Protein AF-A0A8J4U226-F1 (afdb_monomer_lite)

Sequence (79 aa):
MALVSKIRKLCLSRFEFYWTCMYLTMFAFQIFYYAGGKGFPGTSQFKDRIEWAGDLNKKDGSIRVSNMQFADNGTYVCD

Foldseek 3Di:
DKPWPWDWDQDDDDQKKWKWWQDPNPDIFTQWIGDPNDIDGGDPVQRVFKDFPADVVRSTRTITGTPDDPNSPTDIDMD

InterPro domains:
  IPR000920 Myelin P0 protein-related [PR00213] (43-70)
  IPR000920 Myelin P0 protein-related [PR00213] (72-79)
  IPR000920 Myelin P0 protein-related [PTHR13869] (25-79)
  IPR013106 Immunoglobulin V-set domain [PF07686] (15-79)
  IPR013783 Immunoglobulin-like fold [G3DSA:2.60.40.10] (9-79)
  IPR036179 Immunoglobulin-like domain superfamily [SSF48726] (17-78)

Structure (mmCIF, N/CA/C/O backbone):
data_AF-A0A8J4U226-F1
#
_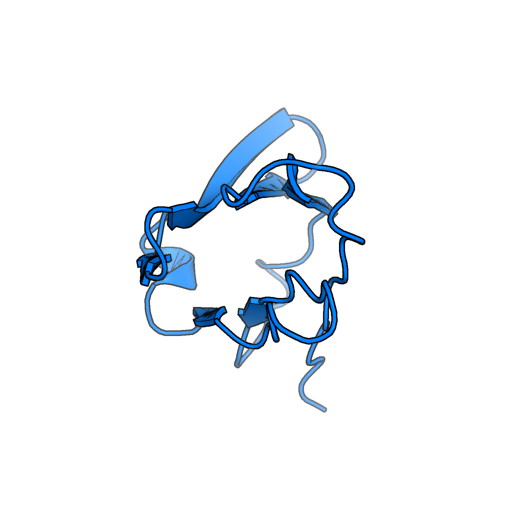entry.id   AF-A0A8J4U226-F1
#
loop_
_atom_site.group_PDB
_atom_site.id
_atom_site.type_symbol
_atom_site.label_atom_id
_atom_site.label_alt_id
_atom_site.label_comp_id
_atom_site.label_asym_id
_atom_site.label_entity_id
_atom_site.label_seq_id
_atom_site.pdbx_PDB_ins_code
_atom_site.Cartn_x
_atom_site.Cartn_y
_atom_site.Cartn_z
_atom_site.occupancy
_atom_site.B_iso_or_equiv
_atom_site.auth_seq_id
_atom_site.auth_comp_id
_atom_site.auth_asym_id
_atom_site.auth_atom_id
_atom_site.pdbx_PDB_model_num
ATOM 1 N N . MET A 1 1 ? 6.813 -18.583 -8.072 1.00 27.03 1 MET A N 1
ATOM 2 C CA . MET A 1 1 ? 6.938 -18.408 -6.609 1.00 27.03 1 MET A CA 1
ATOM 3 C C . MET A 1 1 ? 6.539 -16.973 -6.305 1.00 27.03 1 MET A C 1
ATOM 5 O O . MET A 1 1 ? 7.334 -16.075 -6.529 1.00 27.03 1 MET A O 1
ATOM 9 N N . ALA A 1 2 ? 5.272 -16.731 -5.963 1.00 28.67 2 ALA A N 1
ATOM 10 C CA . ALA A 1 2 ? 4.798 -15.378 -5.682 1.00 28.67 2 ALA A CA 1
ATOM 11 C C . ALA A 1 2 ? 5.216 -15.010 -4.254 1.00 28.67 2 ALA A C 1
ATOM 13 O O . ALA A 1 2 ? 4.749 -15.634 -3.301 1.00 28.67 2 ALA A O 1
ATOM 14 N N . LEU A 1 3 ? 6.131 -14.049 -4.109 1.00 33.41 3 LEU A N 1
ATOM 15 C CA . LEU A 1 3 ? 6.489 -13.502 -2.805 1.00 33.41 3 LEU A CA 1
ATOM 16 C C . LEU A 1 3 ? 5.280 -12.709 -2.291 1.00 33.41 3 LEU A C 1
ATOM 18 O O . LEU A 1 3 ? 5.045 -11.577 -2.695 1.00 33.41 3 LEU A O 1
ATOM 22 N N . VAL A 1 4 ? 4.472 -13.318 -1.428 1.00 42.44 4 VAL A N 1
ATOM 23 C CA . VAL A 1 4 ? 3.494 -12.578 -0.631 1.00 42.44 4 VAL A CA 1
ATOM 24 C C 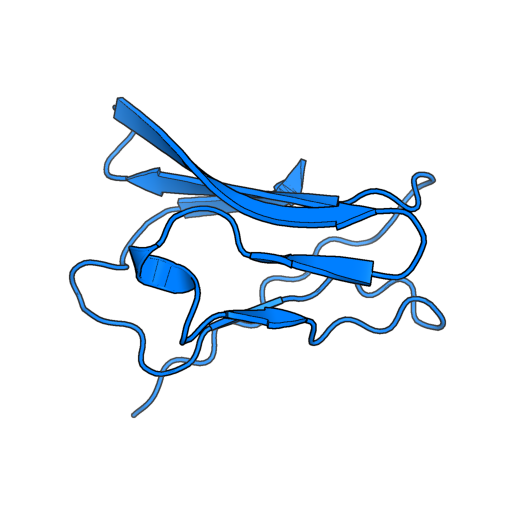. VAL A 1 4 ? 4.264 -12.007 0.554 1.00 42.44 4 VAL A C 1
ATOM 26 O O . VAL A 1 4 ? 4.479 -12.711 1.541 1.00 42.44 4 VAL A O 1
ATOM 29 N N . SER A 1 5 ? 4.738 -10.761 0.468 1.00 47.94 5 SER A N 1
ATOM 30 C CA . SER A 1 5 ? 5.334 -10.120 1.641 1.00 47.94 5 SER A CA 1
ATOM 31 C C . SER A 1 5 ? 4.203 -9.608 2.538 1.00 47.94 5 SER A C 1
ATOM 33 O O . SER A 1 5 ? 3.528 -8.617 2.266 1.00 47.94 5 SER A O 1
ATOM 35 N N . LYS A 1 6 ? 3.916 -10.356 3.607 1.00 51.66 6 LYS A N 1
ATOM 36 C CA . LYS A 1 6 ? 3.043 -9.872 4.676 1.00 51.66 6 LYS A CA 1
ATOM 37 C C . LYS A 1 6 ? 3.871 -8.923 5.534 1.00 51.66 6 LYS A C 1
ATOM 39 O O . LYS A 1 6 ? 4.617 -9.374 6.404 1.00 51.66 6 LYS A O 1
ATOM 44 N N . ILE A 1 7 ? 3.778 -7.625 5.269 1.00 56.56 7 ILE A N 1
ATOM 45 C CA . ILE A 1 7 ? 4.502 -6.632 6.059 1.00 56.56 7 ILE A CA 1
ATOM 46 C C . ILE A 1 7 ? 3.629 -6.305 7.276 1.00 56.56 7 ILE A C 1
ATOM 48 O O . ILE A 1 7 ? 2.502 -5.837 7.139 1.00 56.56 7 ILE A O 1
ATOM 52 N N . ARG A 1 8 ? 4.121 -6.641 8.472 1.00 51.03 8 ARG A N 1
ATOM 53 C CA . ARG A 1 8 ? 3.396 -6.492 9.742 1.00 51.03 8 ARG A CA 1
ATOM 54 C C . ARG A 1 8 ? 3.904 -5.270 10.496 1.00 51.03 8 ARG A C 1
ATOM 56 O O . ARG A 1 8 ? 5.081 -5.232 10.843 1.00 51.03 8 ARG A O 1
ATOM 63 N N . LYS A 1 9 ? 3.014 -4.330 10.827 1.00 53.59 9 LYS A N 1
ATOM 64 C CA . LYS A 1 9 ? 3.261 -3.317 11.865 1.00 53.59 9 LYS A CA 1
ATOM 65 C C . LYS A 1 9 ? 2.326 -3.587 13.046 1.00 53.59 9 LYS A C 1
ATOM 67 O O . LYS A 1 9 ? 1.124 -3.777 12.860 1.00 53.59 9 LYS A O 1
ATOM 72 N N . LEU A 1 10 ? 2.900 -3.669 14.247 1.00 45.38 10 LEU A N 1
ATOM 73 C CA . LEU A 1 10 ? 2.170 -3.868 15.499 1.00 45.38 10 LEU A CA 1
ATOM 74 C C . LEU A 1 10 ? 1.558 -2.518 15.904 1.00 45.38 10 LEU A C 1
ATOM 76 O O . LEU A 1 10 ? 2.287 -1.564 16.170 1.00 45.38 10 LEU A O 1
ATOM 80 N N . CYS A 1 11 ? 0.231 -2.409 15.897 1.00 50.19 11 CYS A N 1
ATOM 81 C CA . CYS A 1 11 ? -0.459 -1.158 16.215 1.00 50.19 11 CYS A CA 1
ATOM 82 C C . CYS A 1 11 ? -0.313 -0.813 17.710 1.00 50.19 11 CYS A C 1
ATOM 84 O O . CYS A 1 11 ? -0.764 -1.583 18.564 1.00 50.19 11 CYS A O 1
ATOM 86 N N . LEU A 1 12 ? 0.306 0.336 18.026 1.00 48.09 12 LEU A N 1
ATOM 87 C CA . LEU A 1 12 ? 0.508 0.803 19.405 1.00 48.09 12 LEU A CA 1
ATOM 88 C C . LEU A 1 12 ? -0.556 1.805 19.904 1.00 48.09 12 LEU A C 1
ATOM 90 O O . LEU A 1 12 ? -0.685 1.930 21.116 1.00 48.09 12 LEU A O 1
ATOM 94 N N . SER A 1 13 ? -1.329 2.493 19.045 1.00 45.59 13 SER A N 1
ATOM 95 C CA . SER A 1 13 ? -2.381 3.443 19.504 1.00 45.59 13 SER A CA 1
ATOM 96 C C . SER A 1 13 ? -3.218 4.159 18.423 1.00 45.59 13 SER A C 1
ATOM 98 O O . SER A 1 13 ? -4.237 4.753 18.772 1.00 45.59 13 SER A O 1
ATOM 100 N N . ARG A 1 14 ? -2.846 4.138 17.132 1.00 57.19 14 ARG A N 1
ATOM 101 C CA . ARG A 1 14 ? -3.586 4.820 16.045 1.00 57.19 14 ARG A CA 1
ATOM 102 C C . ARG A 1 14 ? -4.247 3.830 15.088 1.00 57.19 14 ARG A C 1
ATOM 104 O O . ARG A 1 14 ? -3.590 2.939 14.567 1.00 57.19 14 ARG A O 1
ATOM 111 N N . PHE A 1 15 ? -5.535 4.042 14.814 1.00 64.12 15 PHE A N 1
ATOM 112 C CA . PHE A 1 15 ? -6.334 3.309 13.817 1.00 64.12 15 PHE A CA 1
ATOM 113 C C . PHE A 1 15 ? -6.049 3.730 12.359 1.00 64.12 15 PHE A C 1
ATOM 115 O O . PHE A 1 15 ? -6.787 3.349 11.450 1.00 64.12 15 PHE A O 1
ATOM 122 N N . GLU A 1 16 ? -5.004 4.525 12.137 1.00 73.69 16 GLU A N 1
ATOM 123 C CA . GLU A 1 16 ? -4.578 5.008 10.827 1.00 73.69 16 GLU A CA 1
ATOM 124 C C . GLU A 1 16 ? -3.240 4.355 10.476 1.00 73.69 16 GLU A C 1
ATOM 126 O O . GLU A 1 16 ? -2.331 4.361 11.305 1.00 73.69 16 GLU A O 1
ATOM 131 N N . PHE A 1 17 ? -3.124 3.788 9.274 1.00 76.50 17 PHE A N 1
ATOM 132 C CA . PHE A 1 17 ? -1.880 3.183 8.787 1.00 76.50 17 PHE A CA 1
ATOM 133 C C . PHE A 1 17 ? -1.521 3.777 7.435 1.00 76.50 17 PHE A C 1
ATOM 135 O O . PHE A 1 17 ? -2.328 3.706 6.507 1.00 76.50 17 PHE A O 1
ATOM 142 N N . TYR A 1 18 ? -0.303 4.288 7.291 1.00 79.50 18 TYR A N 1
ATOM 143 C CA . TYR A 1 18 ? 0.171 4.837 6.025 1.00 79.50 18 TYR A CA 1
ATOM 144 C C . TYR A 1 18 ? 1.317 3.992 5.500 1.00 79.50 18 TYR A C 1
ATOM 146 O O . TYR A 1 18 ? 2.359 3.885 6.134 1.00 79.50 18 TYR A O 1
ATOM 154 N N . TRP A 1 19 ? 1.131 3.376 4.339 1.00 81.19 19 TRP A N 1
ATOM 155 C CA . TRP A 1 19 ? 2.132 2.540 3.694 1.00 81.19 19 TRP A CA 1
ATOM 156 C C . TRP A 1 19 ? 2.857 3.314 2.609 1.00 81.19 19 TRP A C 1
ATOM 158 O O . TRP A 1 19 ? 2.260 3.785 1.635 1.00 81.19 19 TRP A O 1
ATOM 168 N N . THR A 1 20 ? 4.170 3.362 2.754 1.00 80.88 20 THR A N 1
ATOM 169 C CA . THR A 1 20 ? 5.085 4.065 1.870 1.00 80.88 20 THR A CA 1
ATOM 170 C C . THR A 1 20 ? 6.118 3.081 1.344 1.00 80.88 20 THR A C 1
ATOM 172 O O . THR A 1 20 ? 6.706 2.318 2.106 1.00 80.88 20 THR A O 1
ATOM 175 N N . CYS A 1 21 ? 6.349 3.085 0.036 1.00 79.12 21 CYS A N 1
ATOM 176 C CA . CYS A 1 21 ? 7.427 2.321 -0.580 1.00 79.12 21 CYS A CA 1
ATOM 177 C C . CYS A 1 21 ? 8.580 3.263 -0.915 1.00 79.12 21 CYS A C 1
ATOM 179 O O . CYS A 1 21 ? 8.386 4.244 -1.634 1.00 79.12 21 CYS A O 1
ATOM 181 N N . MET A 1 22 ? 9.772 2.955 -0.406 1.00 74.00 22 MET A N 1
ATOM 182 C CA . MET A 1 22 ? 11.008 3.665 -0.708 1.00 74.00 22 MET A CA 1
ATOM 183 C C . MET A 1 22 ? 11.786 2.894 -1.781 1.00 74.00 22 MET A C 1
ATOM 185 O O . MET A 1 22 ? 12.327 1.815 -1.526 1.00 74.00 22 MET A O 1
ATOM 189 N N . TYR A 1 23 ? 11.828 3.449 -2.990 1.00 68.25 23 TYR A N 1
ATOM 190 C CA . TYR A 1 23 ? 12.606 2.942 -4.118 1.00 68.25 23 TYR A CA 1
ATOM 191 C C . TYR A 1 23 ? 14.032 3.486 -4.048 1.00 68.25 23 TYR A C 1
ATOM 193 O O . TYR A 1 23 ? 14.218 4.702 -4.120 1.00 68.25 23 TYR A O 1
ATOM 201 N N . LEU A 1 24 ? 15.029 2.597 -3.905 1.00 59.28 24 LEU A N 1
ATOM 202 C CA . LEU A 1 24 ? 16.470 2.917 -3.972 1.00 59.28 24 LEU A CA 1
ATOM 203 C C . LEU A 1 24 ? 16.854 4.225 -3.239 1.00 59.28 24 LEU A C 1
ATOM 205 O O . LEU A 1 24 ? 17.634 5.021 -3.746 1.00 59.28 24 LEU A O 1
ATOM 209 N N . THR A 1 25 ? 16.271 4.437 -2.053 1.00 58.16 25 THR A N 1
ATOM 210 C CA . THR A 1 25 ? 16.520 5.544 -1.102 1.00 58.16 25 THR A CA 1
ATOM 211 C C . THR A 1 25 ? 16.132 6.969 -1.522 1.00 58.16 25 THR A C 1
ATOM 213 O O . THR A 1 25 ? 16.011 7.816 -0.640 1.00 58.16 25 THR A O 1
ATOM 216 N N . MET A 1 26 ? 15.869 7.247 -2.804 1.00 66.44 26 MET A N 1
ATOM 217 C CA . MET A 1 26 ? 15.634 8.621 -3.286 1.00 66.44 26 MET A CA 1
ATOM 218 C C . MET A 1 26 ? 14.157 8.984 -3.499 1.00 66.44 26 MET A C 1
ATOM 220 O O . MET A 1 26 ? 13.807 10.161 -3.440 1.00 66.44 26 MET A O 1
ATOM 224 N N . PHE A 1 27 ? 13.279 8.002 -3.719 1.00 69.62 27 PHE A N 1
ATOM 225 C CA . PHE A 1 27 ? 11.854 8.250 -3.944 1.00 69.62 27 PHE A CA 1
ATOM 226 C C . PHE A 1 27 ? 10.984 7.436 -2.991 1.00 69.62 27 PHE A C 1
ATOM 228 O O . PHE A 1 27 ? 11.066 6.208 -2.951 1.00 69.62 27 PHE A O 1
ATOM 235 N N . ALA A 1 28 ? 10.130 8.137 -2.247 1.00 74.25 28 ALA A N 1
ATOM 236 C CA . ALA A 1 28 ? 9.111 7.559 -1.387 1.00 74.25 28 ALA A CA 1
ATOM 237 C C . ALA A 1 28 ? 7.732 7.856 -1.983 1.00 74.25 28 ALA A C 1
ATOM 239 O O . ALA A 1 28 ? 7.378 9.018 -2.183 1.00 74.25 28 ALA A O 1
ATOM 240 N N . PHE A 1 29 ? 6.951 6.815 -2.258 1.00 80.31 29 PHE A N 1
ATOM 241 C CA . PHE A 1 29 ? 5.580 6.963 -2.742 1.00 80.31 29 PHE A CA 1
ATOM 242 C C . PHE A 1 29 ? 4.610 6.259 -1.805 1.00 80.31 29 PHE A C 1
ATOM 244 O O . PHE A 1 29 ? 4.871 5.146 -1.340 1.00 80.31 29 PHE A O 1
ATOM 251 N N . GLN A 1 30 ? 3.469 6.897 -1.551 1.00 82.50 30 GLN A N 1
ATOM 252 C CA . GLN A 1 30 ? 2.386 6.272 -0.807 1.00 82.50 30 GLN A CA 1
ATOM 253 C C . GLN A 1 30 ? 1.713 5.220 -1.695 1.00 82.50 30 GLN A C 1
ATOM 255 O O . GLN A 1 30 ? 1.242 5.502 -2.804 1.00 82.50 30 GLN A O 1
ATOM 260 N N . ILE A 1 31 ? 1.684 3.986 -1.206 1.00 84.06 31 ILE A N 1
ATOM 261 C CA . ILE A 1 31 ? 1.117 2.845 -1.934 1.00 84.06 31 ILE A CA 1
ATOM 262 C C . ILE A 1 31 ? -0.238 2.425 -1.373 1.00 84.06 31 ILE A C 1
ATOM 264 O O . ILE A 1 31 ? -1.054 1.868 -2.103 1.00 84.06 31 ILE A O 1
ATOM 268 N N . PHE A 1 32 ? -0.496 2.707 -0.096 1.00 85.56 32 PHE A N 1
ATOM 269 C CA . PHE A 1 32 ? -1.745 2.367 0.568 1.00 85.56 32 PHE A CA 1
ATOM 270 C C . PHE A 1 32 ? -1.924 3.224 1.813 1.00 85.56 32 PHE A C 1
ATOM 272 O O . PHE A 1 32 ? -0.953 3.528 2.501 1.00 85.56 32 PHE A O 1
ATOM 279 N N . TYR A 1 33 ? -3.156 3.576 2.144 1.00 85.38 33 TYR A N 1
ATOM 280 C CA . TYR A 1 33 ? -3.466 4.152 3.443 1.00 85.38 33 TYR A CA 1
ATOM 281 C C . TYR A 1 33 ? -4.760 3.555 3.980 1.00 85.38 33 TYR A C 1
ATOM 283 O O . TYR A 1 33 ? -5.695 3.269 3.237 1.00 85.38 33 TYR A O 1
ATOM 291 N N . TYR A 1 34 ? -4.803 3.323 5.282 1.00 82.81 34 TYR A N 1
ATOM 292 C CA . TYR A 1 34 ? -5.953 2.776 5.978 1.00 82.81 34 TYR A CA 1
ATOM 293 C C . TYR A 1 34 ? -6.442 3.804 6.984 1.00 82.81 34 TYR A C 1
ATOM 295 O O . TYR A 1 34 ? -5.682 4.207 7.861 1.00 82.81 34 TYR A O 1
ATOM 303 N N . ALA A 1 35 ? -7.697 4.222 6.858 1.00 84.25 35 ALA A N 1
ATOM 304 C CA . ALA A 1 35 ? -8.318 5.197 7.744 1.00 84.25 35 ALA A CA 1
ATOM 305 C C . ALA A 1 35 ? -9.818 4.911 7.878 1.00 84.25 35 ALA A C 1
ATOM 307 O O . ALA A 1 35 ? -10.473 4.469 6.931 1.00 84.25 35 ALA A O 1
ATOM 308 N N . GLY A 1 36 ? -10.379 5.143 9.068 1.00 80.62 36 GLY A N 1
ATOM 309 C CA . GLY A 1 36 ? -11.822 4.996 9.305 1.00 80.62 36 GLY A CA 1
ATOM 310 C C . GLY A 1 36 ? -12.372 3.589 9.030 1.00 80.62 36 GLY A C 1
ATOM 311 O O . GLY A 1 36 ? -13.512 3.448 8.595 1.00 80.62 36 GLY A O 1
ATOM 312 N N . GLY A 1 37 ? -11.557 2.546 9.223 1.00 80.19 37 GLY A N 1
ATOM 313 C CA . GLY A 1 37 ? -11.962 1.158 8.978 1.00 80.19 37 GLY A CA 1
ATOM 314 C C . GLY A 1 37 ? -11.900 0.719 7.507 1.00 80.19 37 GLY A C 1
ATOM 315 O O . GLY A 1 37 ? -12.293 -0.404 7.189 1.00 80.19 37 GLY A O 1
ATOM 316 N N . LYS A 1 38 ? -11.424 1.583 6.602 1.00 84.31 38 LYS A N 1
ATOM 317 C CA . LYS A 1 38 ? -11.333 1.308 5.164 1.00 84.31 38 LYS A CA 1
ATOM 318 C C . LYS A 1 38 ? -9.909 1.504 4.661 1.00 84.31 38 LYS A C 1
ATOM 320 O O . LYS A 1 38 ? -9.205 2.424 5.065 1.00 84.31 38 LYS A O 1
ATOM 325 N N . GLY A 1 39 ? -9.508 0.614 3.761 1.00 85.44 39 GLY A N 1
ATOM 326 C CA . GLY A 1 39 ? -8.241 0.688 3.054 1.00 85.44 39 GLY A CA 1
ATOM 327 C C . GLY A 1 39 ? -8.406 1.364 1.702 1.00 85.44 39 GLY A C 1
ATOM 328 O O . GLY A 1 39 ? -9.348 1.063 0.969 1.00 85.44 39 GLY A O 1
ATOM 329 N N . PHE A 1 40 ? -7.482 2.254 1.376 1.00 86.56 40 PHE A N 1
ATOM 330 C CA . PHE A 1 40 ? -7.475 3.023 0.148 1.00 86.56 40 PHE A CA 1
ATOM 331 C C . PHE A 1 40 ? -6.159 2.781 -0.598 1.00 86.56 40 PHE A C 1
ATOM 333 O O . PHE A 1 40 ? -5.078 2.954 -0.023 1.00 86.56 40 PHE A O 1
ATOM 340 N N . PRO A 1 41 ? -6.226 2.374 -1.875 1.00 85.25 41 PRO A N 1
ATOM 341 C CA . PRO A 1 41 ? -5.035 2.214 -2.689 1.00 85.25 41 PRO A CA 1
ATOM 342 C C . PRO A 1 41 ? -4.432 3.583 -3.010 1.00 85.25 41 PRO A C 1
ATOM 344 O O . PRO A 1 41 ? -5.148 4.523 -3.355 1.00 85.25 41 PRO A O 1
ATOM 347 N N . GLY A 1 42 ? -3.109 3.679 -2.904 1.00 83.56 42 GLY A N 1
ATOM 348 C CA . GLY A 1 42 ? -2.349 4.856 -3.304 1.00 83.56 42 GLY A CA 1
ATOM 349 C C . GLY A 1 42 ? -2.000 4.811 -4.791 1.00 83.56 42 GLY A C 1
ATOM 350 O O . GLY A 1 42 ? -2.870 4.741 -5.659 1.00 83.56 42 GLY A O 1
ATOM 351 N N . THR A 1 43 ? -0.699 4.857 -5.078 1.00 80.62 43 THR A N 1
ATOM 352 C CA . THR A 1 43 ? -0.131 4.883 -6.436 1.00 80.62 43 THR A CA 1
ATOM 353 C C . THR A 1 43 ? -0.754 3.836 -7.376 1.00 80.62 43 THR A C 1
ATOM 355 O O . THR A 1 43 ? -0.898 2.662 -7.027 1.00 80.62 43 THR A O 1
ATOM 358 N N . SER A 1 44 ? -1.066 4.249 -8.611 1.00 74.06 44 SER A N 1
ATOM 359 C CA . SER A 1 44 ? -1.717 3.421 -9.643 1.00 74.06 44 SER A CA 1
ATOM 360 C C . SER A 1 44 ? -0.997 2.098 -9.931 1.00 74.06 44 SER A C 1
ATOM 362 O O . SER A 1 44 ? -1.653 1.099 -10.196 1.00 74.06 44 SER A O 1
ATOM 364 N N . GLN A 1 45 ? 0.330 2.057 -9.798 1.00 74.56 45 GLN A N 1
ATOM 365 C CA . GLN A 1 45 ? 1.161 0.858 -9.979 1.00 74.56 45 GLN A CA 1
ATOM 366 C C . GLN A 1 45 ? 0.782 -0.316 -9.053 1.00 74.56 45 GLN A C 1
ATOM 368 O O . GLN A 1 45 ? 0.971 -1.486 -9.405 1.00 74.56 45 GLN A O 1
ATOM 373 N N . PHE A 1 46 ? 0.261 -0.010 -7.863 1.00 76.25 46 PHE A N 1
ATOM 374 C CA . PHE A 1 46 ? -0.118 -1.003 -6.858 1.00 76.25 46 PHE A CA 1
ATOM 375 C C . PHE A 1 46 ? -1.632 -1.165 -6.737 1.00 76.25 46 PHE A C 1
ATOM 377 O O . PHE A 1 46 ? -2.075 -2.171 -6.198 1.00 76.25 46 PHE A O 1
ATOM 384 N N . LYS A 1 47 ? -2.420 -0.231 -7.281 1.00 76.31 47 LYS A N 1
ATOM 385 C CA . LYS A 1 47 ? -3.875 -0.143 -7.105 1.00 76.31 47 LYS A CA 1
ATOM 386 C C . LYS A 1 47 ? -4.633 -1.440 -7.412 1.00 76.31 47 LYS A C 1
ATOM 388 O O . LYS A 1 47 ? -5.532 -1.783 -6.656 1.00 76.31 47 LYS A O 1
ATOM 393 N N . ASP A 1 48 ? -4.236 -2.171 -8.451 1.00 81.50 48 ASP A N 1
ATOM 394 C CA . ASP A 1 48 ? -4.924 -3.404 -8.878 1.00 81.50 48 ASP A CA 1
ATOM 395 C C . ASP A 1 48 ? -4.372 -4.679 -8.219 1.00 81.50 48 ASP A C 1
ATOM 397 O O . ASP A 1 48 ? -4.852 -5.784 -8.464 1.00 81.50 48 ASP A O 1
ATOM 401 N N . ARG A 1 49 ? -3.319 -4.547 -7.407 1.00 85.38 49 ARG A N 1
ATOM 402 C CA . ARG A 1 49 ? -2.572 -5.674 -6.832 1.00 85.38 49 ARG A CA 1
ATOM 403 C C . ARG A 1 49 ? -2.455 -5.612 -5.311 1.00 85.38 49 ARG A C 1
ATOM 405 O O . ARG A 1 49 ? -2.060 -6.607 -4.708 1.00 85.38 49 ARG A O 1
ATOM 412 N N . ILE A 1 50 ? -2.750 -4.466 -4.700 1.00 84.50 50 ILE A N 1
ATOM 413 C CA . ILE A 1 50 ? -2.657 -4.230 -3.261 1.00 84.50 50 ILE A CA 1
ATOM 414 C C . ILE A 1 50 ? -4.022 -4.384 -2.596 1.00 84.50 50 ILE A C 1
ATOM 416 O O . ILE A 1 50 ? -5.014 -3.790 -3.008 1.00 84.50 50 ILE A O 1
ATOM 420 N N . GLU A 1 51 ? -4.060 -5.168 -1.531 1.00 84.44 51 GLU A N 1
ATOM 421 C CA . GLU A 1 51 ? -5.259 -5.447 -0.756 1.00 84.44 51 GLU A CA 1
ATOM 422 C C . GLU A 1 51 ? -4.956 -5.311 0.733 1.00 84.44 51 GLU A C 1
ATOM 424 O O . GLU A 1 51 ? -3.856 -5.607 1.207 1.00 84.44 51 GLU A O 1
ATOM 429 N N . TRP A 1 52 ? -5.960 -4.903 1.503 1.00 85.25 52 TRP A N 1
ATOM 430 C CA . TRP A 1 52 ? -5.884 -4.984 2.954 1.00 85.25 52 TRP A CA 1
ATOM 431 C C . TRP A 1 52 ? -5.938 -6.450 3.402 1.00 85.25 52 TRP A C 1
ATOM 433 O O . TRP A 1 52 ? -6.869 -7.172 3.051 1.00 85.25 52 TRP A O 1
ATOM 443 N N . ALA A 1 53 ? -4.960 -6.884 4.199 1.00 84.62 53 ALA A N 1
ATOM 444 C CA . ALA A 1 53 ? -4.888 -8.240 4.756 1.00 84.62 53 ALA A CA 1
ATOM 445 C C . ALA A 1 53 ? -4.657 -8.241 6.277 1.00 84.62 53 ALA A C 1
ATOM 447 O O . ALA A 1 53 ? -4.210 -9.239 6.854 1.00 84.62 53 ALA A O 1
ATOM 448 N N . GLY A 1 54 ? -4.912 -7.099 6.910 1.00 79.88 54 GLY A N 1
ATOM 449 C CA . GLY A 1 54 ? -4.753 -6.875 8.332 1.00 79.88 54 GLY A CA 1
ATOM 450 C C . GLY A 1 54 ? -6.009 -7.258 9.103 1.00 79.88 54 GLY A C 1
ATOM 451 O O . GLY A 1 54 ? -7.123 -7.265 8.578 1.00 79.88 54 GLY A O 1
ATOM 452 N N . ASP A 1 55 ? -5.818 -7.563 10.378 1.00 80.25 55 ASP A N 1
ATOM 453 C CA . ASP A 1 55 ? -6.878 -7.862 11.329 1.00 80.25 55 ASP A CA 1
ATOM 454 C C . ASP A 1 55 ? -6.734 -6.924 12.530 1.00 80.25 55 ASP A C 1
ATOM 456 O O . ASP A 1 55 ? -5.882 -7.119 13.403 1.00 80.25 55 ASP A O 1
ATOM 460 N N . LEU A 1 56 ? -7.583 -5.894 12.577 1.00 77.00 56 LEU A N 1
ATOM 461 C CA . LEU A 1 56 ? -7.588 -4.917 13.665 1.00 77.00 56 LEU A CA 1
ATOM 462 C C . LEU A 1 56 ? -7.876 -5.565 15.026 1.00 77.00 56 LEU A C 1
ATOM 464 O O . LEU A 1 56 ? -7.319 -5.120 16.029 1.00 77.00 56 LEU A O 1
ATOM 468 N N . ASN A 1 57 ? -8.665 -6.648 15.074 1.00 79.69 57 ASN A N 1
ATOM 469 C CA . ASN A 1 57 ? -8.950 -7.363 16.324 1.00 79.69 57 ASN A CA 1
ATOM 470 C C . ASN A 1 57 ? -7.682 -7.994 16.906 1.00 79.69 57 ASN A C 1
ATOM 472 O O . ASN A 1 57 ? -7.543 -8.131 18.120 1.00 79.69 57 ASN A O 1
ATOM 476 N N . LYS A 1 58 ? -6.733 -8.349 16.034 1.00 81.50 58 LYS A N 1
ATOM 477 C CA . LYS A 1 58 ? -5.433 -8.922 16.398 1.00 81.50 58 LYS A CA 1
ATOM 478 C C . LYS A 1 58 ? -4.304 -7.893 16.394 1.00 81.50 58 LYS A C 1
ATOM 480 O O . LYS A 1 58 ? -3.142 -8.284 16.476 1.00 81.50 58 LYS A O 1
ATOM 485 N N . LYS A 1 59 ? -4.628 -6.594 16.311 1.00 74.69 59 LYS A N 1
ATOM 486 C CA . LYS A 1 59 ? -3.654 -5.493 16.185 1.00 74.69 59 LYS A CA 1
ATOM 487 C C . LYS A 1 59 ? -2.700 -5.680 14.994 1.00 74.69 59 LYS A C 1
ATOM 489 O O . LYS A 1 59 ? -1.543 -5.262 15.053 1.00 74.69 59 LYS A O 1
ATOM 494 N N . ASP A 1 60 ? -3.182 -6.323 13.931 1.00 75.56 60 ASP A N 1
ATOM 495 C CA . ASP A 1 60 ? -2.414 -6.651 12.734 1.00 75.56 60 ASP A CA 1
ATOM 496 C C . ASP A 1 60 ? -2.748 -5.661 11.614 1.00 75.56 60 ASP A C 1
ATOM 498 O O . ASP A 1 60 ? -3.822 -5.716 11.019 1.00 75.56 60 ASP A O 1
ATOM 502 N N . GLY A 1 61 ? -1.819 -4.752 11.323 1.00 75.50 61 GLY A N 1
ATOM 503 C CA . GLY A 1 61 ? -1.969 -3.736 10.285 1.00 75.50 61 GLY A CA 1
ATOM 504 C C . GLY A 1 61 ? -1.506 -4.161 8.890 1.0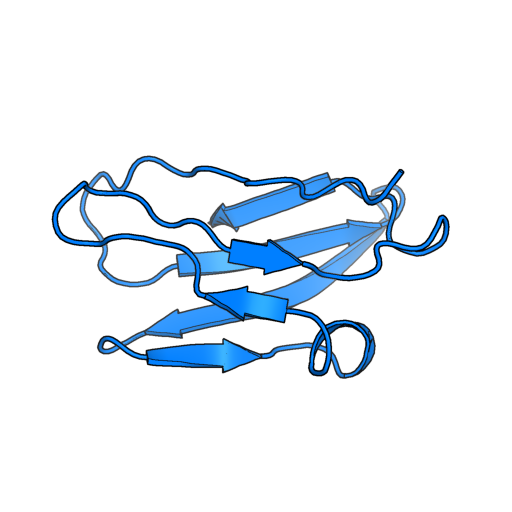0 75.50 61 GLY A C 1
ATOM 505 O O . GLY A 1 61 ? -0.948 -3.330 8.191 1.00 75.50 61 GLY A O 1
ATOM 506 N N . SER A 1 62 ? -1.622 -5.435 8.503 1.00 80.12 62 SER A N 1
ATOM 507 C CA . SER A 1 62 ? -0.971 -5.958 7.289 1.00 80.12 62 SER A CA 1
ATOM 508 C C . SER A 1 62 ? -1.632 -5.571 5.959 1.00 80.12 62 SER A C 1
ATOM 510 O O . SER A 1 62 ? -2.850 -5.587 5.807 1.00 80.12 62 SER A O 1
ATOM 512 N N . ILE A 1 63 ? -0.810 -5.369 4.932 1.00 83.12 63 ILE A N 1
ATOM 513 C CA . ILE A 1 63 ? -1.242 -5.326 3.526 1.00 83.12 63 ILE A CA 1
ATOM 514 C C . ILE A 1 63 ? -0.760 -6.570 2.778 1.00 83.12 63 ILE A C 1
ATOM 516 O O . ILE A 1 63 ? 0.207 -7.222 3.178 1.00 83.12 63 ILE A O 1
ATOM 520 N N . ARG A 1 64 ? -1.442 -6.903 1.685 1.00 84.00 64 ARG A N 1
ATOM 521 C CA . ARG A 1 64 ? -1.068 -7.969 0.760 1.00 84.00 64 ARG A CA 1
ATOM 522 C C . ARG A 1 64 ? -0.879 -7.382 -0.627 1.00 84.00 64 ARG A C 1
ATOM 524 O O . ARG A 1 64 ? -1.783 -6.749 -1.152 1.00 84.00 64 ARG A O 1
ATOM 531 N N . VAL A 1 65 ? 0.286 -7.619 -1.217 1.00 82.94 65 VAL A N 1
ATOM 532 C CA . VAL A 1 65 ? 0.588 -7.225 -2.596 1.00 82.94 65 VAL A CA 1
ATOM 533 C C . VAL A 1 65 ? 0.724 -8.489 -3.434 1.00 82.94 65 VAL A C 1
ATOM 535 O O . VAL A 1 65 ? 1.608 -9.314 -3.203 1.00 82.94 65 VAL A O 1
ATOM 538 N N . SER A 1 66 ? -0.180 -8.657 -4.389 1.00 82.25 66 SER A N 1
ATOM 539 C CA . SER A 1 66 ? -0.181 -9.753 -5.352 1.00 82.25 66 SER A CA 1
ATOM 540 C C . SER A 1 66 ? 0.758 -9.453 -6.523 1.00 82.25 66 SER A C 1
ATOM 542 O O . SER A 1 66 ? 0.946 -8.304 -6.911 1.00 82.25 66 SER A O 1
ATOM 544 N N . ASN A 1 67 ? 1.333 -10.494 -7.130 1.00 80.75 67 ASN A N 1
ATOM 545 C CA . ASN A 1 67 ? 2.145 -10.377 -8.349 1.00 80.75 67 ASN A CA 1
ATOM 546 C C . ASN A 1 67 ? 3.320 -9.376 -8.245 1.00 80.75 67 ASN A C 1
ATOM 548 O O . ASN A 1 67 ? 3.512 -8.572 -9.157 1.00 80.75 67 ASN A O 1
ATOM 552 N N . MET A 1 68 ? 4.094 -9.407 -7.152 1.00 75.69 68 MET A N 1
ATOM 553 C CA . MET A 1 68 ? 5.298 -8.573 -7.009 1.00 75.69 68 MET A CA 1
ATOM 554 C C . MET A 1 68 ? 6.260 -8.769 -8.187 1.00 75.69 68 MET A C 1
ATOM 556 O O . MET A 1 68 ? 6.663 -9.891 -8.490 1.00 75.69 68 MET A O 1
ATOM 560 N N . GLN A 1 69 ? 6.625 -7.668 -8.838 1.00 77.44 69 GLN A N 1
ATOM 561 C CA . GLN A 1 69 ? 7.616 -7.626 -9.910 1.00 77.44 69 GLN A CA 1
ATOM 562 C C . GLN A 1 69 ? 8.999 -7.284 -9.346 1.00 77.44 69 GLN A C 1
ATOM 564 O O . GLN A 1 69 ? 9.107 -6.699 -8.273 1.00 77.44 69 GLN A O 1
ATOM 569 N N . PHE A 1 70 ? 10.068 -7.553 -10.103 1.00 72.88 70 PHE A N 1
ATOM 570 C CA . PHE A 1 70 ? 11.413 -7.058 -9.760 1.00 72.88 70 PHE A CA 1
ATOM 571 C C . PHE A 1 70 ? 11.464 -5.534 -9.649 1.00 72.88 70 PHE A C 1
ATOM 573 O O . PHE A 1 70 ? 12.230 -4.999 -8.853 1.00 72.88 70 PHE A O 1
A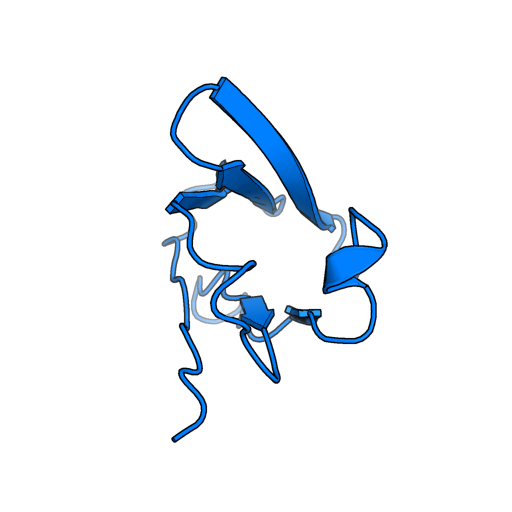TOM 580 N N . ALA A 1 71 ? 10.617 -4.848 -10.419 1.00 73.31 71 ALA A N 1
ATOM 581 C CA . ALA A 1 71 ? 10.427 -3.420 -10.278 1.00 73.31 71 ALA A CA 1
ATOM 582 C C . ALA A 1 71 ? 9.863 -3.066 -8.901 1.00 73.31 71 ALA A C 1
ATOM 584 O O . ALA A 1 71 ? 10.270 -2.055 -8.379 1.00 73.31 71 ALA A O 1
ATOM 585 N N . ASP A 1 72 ? 9.002 -3.868 -8.271 1.00 75.31 72 ASP A N 1
ATOM 586 C CA . ASP A 1 72 ? 8.400 -3.577 -6.955 1.00 75.31 72 ASP A CA 1
ATOM 587 C C . ASP A 1 72 ? 9.372 -3.832 -5.779 1.00 75.31 72 ASP A C 1
ATOM 589 O O . ASP A 1 72 ? 8.979 -3.799 -4.610 1.00 75.31 72 ASP A O 1
ATOM 593 N N . ASN A 1 73 ? 10.643 -4.127 -6.068 1.00 72.25 73 ASN A N 1
ATOM 594 C CA . ASN A 1 73 ? 11.654 -4.372 -5.053 1.00 72.25 73 ASN A CA 1
ATOM 595 C C . ASN A 1 73 ? 12.059 -3.050 -4.387 1.00 72.25 73 ASN A C 1
ATOM 597 O O . ASN A 1 73 ? 12.717 -2.199 -4.986 1.00 72.25 73 ASN A O 1
ATOM 601 N N . GLY A 1 74 ? 11.654 -2.881 -3.135 1.00 75.25 74 GLY A N 1
ATOM 602 C CA . GLY A 1 74 ? 11.874 -1.661 -2.376 1.00 75.25 74 GLY A CA 1
ATOM 603 C C . GLY A 1 74 ? 11.648 -1.881 -0.888 1.00 75.25 74 GLY A C 1
ATOM 604 O O . GLY A 1 74 ? 11.213 -2.949 -0.450 1.00 75.25 74 GLY A O 1
ATOM 605 N N . THR A 1 75 ? 11.954 -0.856 -0.099 1.00 78.00 75 THR A N 1
ATOM 606 C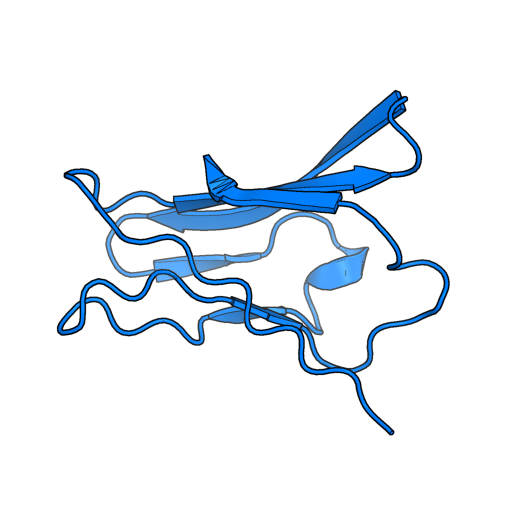 CA . THR A 1 75 ? 11.722 -0.887 1.345 1.00 78.00 75 THR A CA 1
ATOM 607 C C . THR A 1 75 ? 10.325 -0.361 1.632 1.00 78.00 75 THR A C 1
ATOM 609 O O . THR A 1 75 ? 10.037 0.811 1.402 1.00 78.00 75 THR A O 1
ATOM 612 N N . TYR A 1 76 ? 9.457 -1.222 2.155 1.00 79.62 76 TYR A N 1
ATOM 613 C CA . TYR A 1 76 ? 8.096 -0.861 2.529 1.00 79.62 76 TYR A CA 1
ATOM 614 C C . TYR A 1 76 ? 8.050 -0.445 3.995 1.00 79.62 76 TYR A C 1
ATOM 616 O O . TYR A 1 76 ? 8.296 -1.252 4.892 1.00 79.62 76 TYR A O 1
ATOM 624 N N . VAL A 1 77 ? 7.725 0.818 4.230 1.00 75.44 77 VAL A N 1
ATOM 625 C CA . VAL A 1 77 ? 7.615 1.416 5.555 1.00 75.44 77 VAL A CA 1
ATOM 626 C C . VAL A 1 77 ? 6.152 1.726 5.804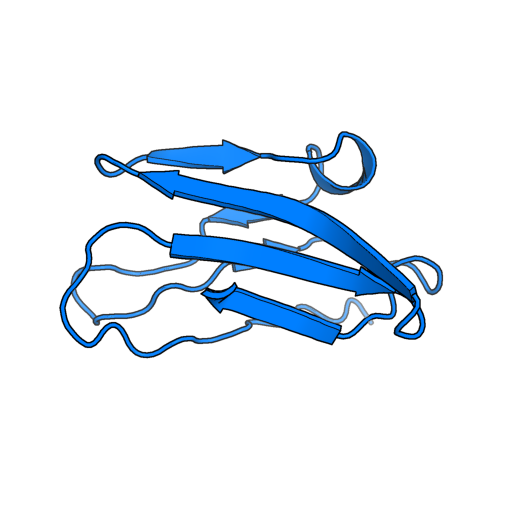 1.00 75.44 77 VAL A C 1
ATOM 628 O O . VAL A 1 77 ? 5.494 2.357 4.983 1.00 75.44 77 VAL A O 1
ATOM 631 N N . CYS A 1 78 ? 5.637 1.280 6.940 1.00 74.56 78 CYS A N 1
ATOM 632 C CA . CYS A 1 78 ? 4.382 1.795 7.453 1.00 74.56 78 CYS A CA 1
ATOM 633 C C . CYS A 1 78 ? 4.724 2.870 8.485 1.00 74.56 78 CYS A C 1
ATOM 635 O O . CYS A 1 78 ? 5.583 2.613 9.331 1.00 74.56 78 CYS A O 1
ATOM 637 N N . ASP A 1 79 ? 4.098 4.043 8.402 1.00 68.62 79 ASP A N 1
ATOM 638 C CA . ASP A 1 79 ? 4.123 5.113 9.412 1.00 68.62 79 ASP A CA 1
ATOM 639 C C . ASP A 1 79 ? 2.821 5.079 10.222 1.00 68.62 79 ASP A C 1
ATOM 641 O O . ASP A 1 79 ? 1.740 4.936 9.595 1.00 68.62 79 ASP A O 1
#

Organism: Clarias magur (NCBI:txid1594786)

pLDDT: mean 72.38, std 14.17, range [27.03, 86.56]

Secondary structure (DSSP, 8-state):
------B--B-SS-S-EEEEEEETTTEEEEEEEEETTEEEE-SHHHHTTEEE--BGGGTB--EEE-S--GGG-SEEEE-

Radius of gyration: 12.09 Å; chains: 1; bounding box: 28×27×30 Å